Protein AF-A0A7Y2HCK0-F1 (afdb_monomer)

Radius of gyration: 13.79 Å; Cα contacts (8 Å, |Δi|>4): 75; chains: 1; bounding box: 29×31×46 Å

Foldseek 3Di:
DPDPPDQDDADPLLLLLLVLLLLCPLVPNNDVQLVVVSPVSDPPVSNVVSNVVVVVDDPVSSLVNNQVCCCVQPVDPVSVVVSVVSSVVSVVRVPDPVSSVVSCVSVVVSDPPD

Structure (mmCIF, N/CA/C/O backbone):
data_AF-A0A7Y2HCK0-F1
#
_entry.id   AF-A0A7Y2HCK0-F1
#
loop_
_atom_site.group_PDB
_atom_site.id
_atom_site.type_symbol
_atom_site.label_atom_id
_atom_site.label_alt_id
_atom_site.label_comp_id
_atom_site.label_asym_id
_atom_site.label_entity_id
_atom_site.label_seq_id
_atom_site.pdbx_PDB_ins_code
_atom_site.Cartn_x
_atom_site.Cartn_y
_atom_site.Cartn_z
_atom_site.occupancy
_atom_site.B_iso_or_equiv
_atom_site.auth_seq_id
_atom_site.auth_comp_id
_atom_site.auth_asym_id
_atom_site.auth_atom_id
_atom_site.pdbx_PDB_model_num
ATOM 1 N N . MET A 1 1 ? 7.978 2.551 31.157 1.00 37.94 1 MET A N 1
ATOM 2 C CA . MET A 1 1 ? 6.617 2.835 30.659 1.00 37.94 1 MET A CA 1
ATOM 3 C C . MET A 1 1 ? 6.685 2.813 29.145 1.00 37.94 1 MET A C 1
ATOM 5 O O . MET A 1 1 ? 7.221 3.748 28.570 1.00 37.94 1 MET A O 1
ATOM 9 N N . GLU A 1 2 ? 6.248 1.730 28.505 1.00 44.50 2 GLU A N 1
ATOM 10 C CA . GLU A 1 2 ? 6.108 1.713 27.047 1.00 44.50 2 GLU A CA 1
ATOM 11 C C . GLU A 1 2 ? 4.962 2.657 26.680 1.00 44.50 2 GLU A C 1
ATOM 13 O O . GLU A 1 2 ? 3.802 2.425 27.027 1.00 44.50 2 GLU A O 1
ATOM 18 N N . THR A 1 3 ? 5.279 3.772 26.031 1.00 47.56 3 THR A N 1
ATOM 19 C CA . THR A 1 3 ? 4.270 4.617 25.405 1.00 47.56 3 THR A CA 1
ATOM 20 C C . THR A 1 3 ? 3.569 3.770 24.346 1.00 47.56 3 THR A C 1
ATOM 22 O O . THR A 1 3 ? 4.176 3.375 23.354 1.00 47.56 3 THR A O 1
ATOM 25 N N . LYS A 1 4 ? 2.284 3.444 24.548 1.00 56.16 4 LYS A N 1
ATOM 26 C CA . LYS A 1 4 ? 1.456 2.841 23.493 1.00 56.16 4 LYS A CA 1
ATOM 27 C C . LYS A 1 4 ? 1.417 3.825 22.324 1.00 56.16 4 LYS A C 1
ATOM 29 O O . LYS A 1 4 ? 0.657 4.790 22.349 1.00 56.16 4 LYS A O 1
ATOM 34 N N . GLN A 1 5 ? 2.272 3.614 21.330 1.00 65.31 5 GLN A N 1
ATOM 35 C CA . GLN A 1 5 ? 2.344 4.454 20.144 1.00 65.31 5 GLN A CA 1
ATOM 36 C C . GLN A 1 5 ? 0.995 4.363 19.415 1.00 65.31 5 GLN A C 1
ATOM 38 O O . GLN A 1 5 ? 0.555 3.282 19.017 1.00 65.31 5 GLN A O 1
ATOM 43 N N . LYS A 1 6 ? 0.283 5.492 19.323 1.00 81.81 6 LYS A N 1
ATOM 44 C CA . LYS A 1 6 ? -1.052 5.556 18.718 1.00 81.81 6 LYS A CA 1
ATOM 45 C C . LYS A 1 6 ? -0.930 5.281 17.219 1.00 81.81 6 LYS A C 1
ATOM 47 O O . LYS A 1 6 ? -0.241 6.014 16.517 1.00 81.81 6 LYS A O 1
ATOM 52 N N . LEU A 1 7 ? -1.614 4.245 16.732 1.00 88.19 7 LEU A N 1
ATOM 53 C CA . LEU A 1 7 ? -1.648 3.938 15.301 1.00 88.19 7 LEU A CA 1
ATOM 54 C C . LEU A 1 7 ? -2.404 5.047 14.544 1.00 88.19 7 LEU A C 1
ATOM 56 O O . LEU A 1 7 ? -3.532 5.366 14.950 1.00 88.19 7 LEU A O 1
ATOM 60 N N . PRO A 1 8 ? -1.844 5.597 13.447 1.00 92.06 8 PRO A N 1
ATOM 61 C CA . PRO A 1 8 ? -2.528 6.587 12.614 1.00 92.06 8 PRO A CA 1
ATOM 62 C C . PRO A 1 8 ? -3.856 6.026 12.101 1.00 92.06 8 PRO A C 1
ATOM 64 O O . PRO A 1 8 ? -3.991 4.814 11.939 1.00 92.06 8 PRO A O 1
ATOM 67 N N . ASP A 1 9 ? -4.858 6.880 11.906 1.00 93.88 9 ASP A N 1
ATOM 68 C CA . ASP A 1 9 ? -6.092 6.517 11.201 1.00 93.88 9 ASP A CA 1
ATOM 69 C C . ASP A 1 9 ? -5.974 7.032 9.769 1.00 93.88 9 ASP A C 1
ATOM 71 O O . ASP A 1 9 ? -5.970 8.240 9.543 1.00 93.88 9 ASP A O 1
ATOM 75 N N . LEU A 1 10 ? -5.7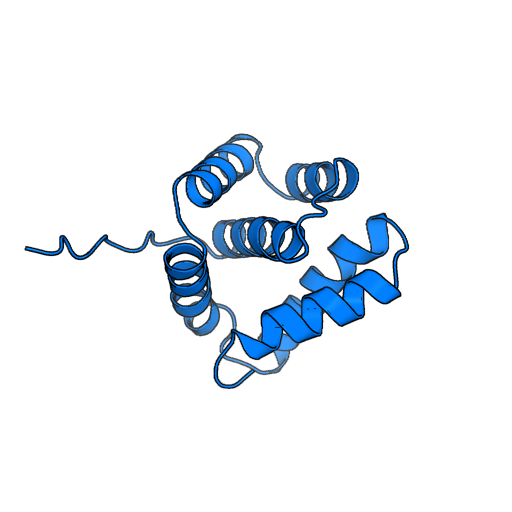63 6.106 8.841 1.00 95.50 10 LEU A N 1
ATOM 76 C CA . LEU A 1 10 ? -5.571 6.376 7.425 1.00 95.50 10 LEU A CA 1
ATOM 77 C C . LEU A 1 10 ? -6.918 6.290 6.715 1.00 95.50 10 LEU A C 1
ATOM 79 O O . LEU A 1 10 ? -7.719 5.392 7.006 1.00 95.50 10 LEU A O 1
ATOM 83 N N . THR A 1 11 ? -7.159 7.182 5.756 1.00 95.31 11 THR A N 1
ATOM 84 C CA . THR A 1 11 ? -8.244 6.986 4.782 1.00 95.31 11 THR A CA 1
ATOM 85 C C . THR A 1 11 ? -7.969 5.741 3.930 1.00 95.31 11 THR A C 1
ATOM 87 O O . THR A 1 11 ? -6.878 5.171 3.970 1.00 95.31 11 THR A O 1
ATOM 90 N N . ARG A 1 12 ? -8.954 5.290 3.147 1.00 92.19 12 ARG A N 1
ATOM 91 C CA . ARG A 1 12 ? -8.760 4.141 2.252 1.00 92.19 12 ARG A CA 1
ATOM 92 C C . ARG A 1 12 ? -7.631 4.377 1.239 1.00 92.19 12 ARG A C 1
ATOM 94 O O . ARG A 1 12 ? -6.777 3.512 1.084 1.00 92.19 12 ARG A O 1
ATOM 101 N N . GLU A 1 13 ? -7.607 5.547 0.602 1.00 93.12 13 GLU A N 1
ATOM 102 C CA . GLU A 1 13 ? -6.556 5.936 -0.350 1.00 93.12 13 GLU A CA 1
ATOM 103 C C . GLU A 1 13 ? -5.182 5.973 0.332 1.00 93.12 13 GLU A C 1
ATOM 105 O O . GLU A 1 13 ? -4.211 5.412 -0.170 1.00 93.12 13 GLU A O 1
ATOM 110 N N . GLU A 1 14 ? -5.106 6.565 1.528 1.00 96.06 14 GLU A N 1
ATOM 111 C CA . GLU A 1 14 ? -3.858 6.612 2.288 1.00 96.06 14 GLU A CA 1
ATOM 112 C C . GLU A 1 14 ? -3.373 5.219 2.699 1.00 96.06 14 GLU A C 1
ATOM 114 O O . GLU A 1 14 ? -2.176 4.939 2.680 1.00 96.06 14 GLU A O 1
ATOM 119 N N . PHE A 1 15 ? -4.292 4.326 3.060 1.00 95.50 15 PHE A N 1
ATOM 120 C CA . PHE A 1 15 ? -3.959 2.942 3.362 1.00 95.50 15 PHE A CA 1
ATOM 121 C C . PHE A 1 15 ? -3.397 2.212 2.136 1.00 95.50 15 PHE A C 1
ATOM 123 O O . PHE A 1 15 ? -2.371 1.548 2.257 1.00 95.50 15 PHE A O 1
ATOM 130 N N . GLU A 1 16 ? -4.028 2.347 0.969 1.00 94.31 16 GLU A N 1
ATOM 131 C CA . GLU A 1 16 ? -3.575 1.707 -0.273 1.00 94.31 16 GLU A CA 1
ATOM 132 C C . GLU A 1 16 ? -2.170 2.182 -0.666 1.00 94.31 16 GLU A C 1
ATOM 134 O O . GLU A 1 16 ? -1.298 1.364 -0.958 1.00 94.31 16 GLU A O 1
ATOM 139 N N . VAL A 1 17 ? -1.904 3.489 -0.578 1.00 95.88 17 VAL A N 1
ATOM 140 C CA . VAL A 1 17 ? -0.568 4.054 -0.824 1.00 95.88 17 VAL A CA 1
ATOM 141 C C . VAL A 1 17 ? 0.451 3.539 0.193 1.00 95.88 17 VAL A C 1
ATOM 143 O O . VAL A 1 17 ? 1.547 3.131 -0.190 1.00 95.88 17 VAL A O 1
ATOM 146 N N . PHE A 1 18 ? 0.107 3.527 1.485 1.00 96.12 18 PHE A N 1
ATOM 147 C CA . PHE A 1 18 ? 0.998 3.022 2.532 1.00 96.12 18 PHE A CA 1
ATOM 148 C C . PHE A 1 18 ? 1.325 1.538 2.336 1.00 96.12 18 PHE A C 1
ATOM 150 O O . PHE A 1 18 ? 2.472 1.124 2.501 1.00 96.12 18 PHE A O 1
ATOM 157 N N . LEU A 1 19 ? 0.331 0.743 1.939 1.00 94.06 19 LEU A N 1
ATOM 158 C CA . LEU A 1 19 ? 0.506 -0.669 1.647 1.00 94.06 19 LEU A CA 1
ATOM 159 C C . LEU A 1 19 ? 1.438 -0.890 0.449 1.00 94.06 19 LEU A C 1
ATOM 161 O O . LEU A 1 19 ? 2.330 -1.727 0.540 1.00 94.06 19 LEU A O 1
ATOM 165 N N . LEU A 1 20 ? 1.271 -0.136 -0.641 1.00 93.75 20 LEU A N 1
ATOM 166 C CA . LEU A 1 20 ? 2.157 -0.222 -1.807 1.00 93.75 20 LEU A CA 1
ATOM 167 C C . LEU A 1 20 ? 3.608 0.130 -1.453 1.00 93.75 20 LEU A C 1
ATOM 169 O O . LEU A 1 20 ? 4.525 -0.568 -1.879 1.00 93.75 20 LEU A O 1
ATOM 173 N N . ILE A 1 21 ? 3.817 1.164 -0.628 1.00 94.69 21 ILE A N 1
ATOM 174 C CA . ILE A 1 21 ? 5.149 1.531 -0.119 1.00 94.69 21 ILE A CA 1
ATOM 175 C C . ILE A 1 21 ? 5.750 0.379 0.690 1.00 94.69 21 ILE A C 1
ATOM 177 O O . ILE A 1 21 ? 6.904 0.017 0.465 1.00 94.69 21 ILE A O 1
ATOM 181 N N . TYR A 1 22 ? 4.975 -0.201 1.612 1.00 93.50 22 TYR A N 1
ATOM 182 C CA . TYR A 1 22 ? 5.426 -1.318 2.440 1.00 93.50 22 TYR A CA 1
ATOM 183 C C . TYR A 1 22 ? 5.810 -2.524 1.582 1.00 93.50 22 TYR A C 1
ATOM 185 O O . TYR A 1 22 ? 6.918 -3.040 1.698 1.00 93.50 22 TYR A O 1
ATOM 193 N N . VAL A 1 23 ? 4.910 -2.940 0.690 1.00 89.62 23 VAL A N 1
ATOM 194 C CA . VAL A 1 23 ? 5.063 -4.131 -0.148 1.00 89.62 23 VAL A CA 1
ATOM 195 C C . VAL A 1 23 ? 6.228 -3.986 -1.132 1.00 89.62 23 VAL A C 1
ATOM 197 O O . VAL A 1 23 ? 7.007 -4.926 -1.266 1.00 89.62 23 VAL A O 1
ATOM 200 N N . GLY A 1 24 ? 6.441 -2.801 -1.711 1.00 89.31 24 GLY A N 1
ATOM 201 C CA . GLY A 1 24 ? 7.623 -2.518 -2.536 1.00 89.31 24 GLY A CA 1
ATOM 202 C C . GLY A 1 24 ? 8.960 -2.627 -1.786 1.00 89.31 24 GLY A C 1
ATOM 203 O O . GLY A 1 24 ? 9.992 -2.850 -2.408 1.00 89.31 24 GLY A O 1
ATOM 204 N N . HIS A 1 25 ? 8.959 -2.520 -0.450 1.00 89.31 25 HIS A N 1
ATOM 205 C CA . HIS A 1 25 ? 10.157 -2.669 0.388 1.00 89.31 25 HIS A CA 1
ATOM 206 C C . HIS A 1 25 ? 10.323 -4.058 1.019 1.00 89.31 25 HIS A C 1
ATOM 208 O O . HIS A 1 25 ? 11.362 -4.307 1.631 1.00 89.31 25 HIS A O 1
ATOM 214 N N . VAL A 1 26 ? 9.347 -4.967 0.899 1.00 84.75 26 VAL A N 1
ATOM 215 C CA . VAL A 1 26 ? 9.385 -6.285 1.569 1.00 84.75 26 VAL A CA 1
ATOM 216 C C . VAL A 1 26 ? 10.608 -7.107 1.159 1.00 84.75 26 VAL A C 1
ATOM 218 O O . VAL A 1 26 ? 11.164 -7.831 1.986 1.00 84.75 26 VAL A O 1
ATOM 221 N N . ASP A 1 27 ? 11.043 -6.995 -0.094 1.00 79.75 27 ASP A N 1
ATOM 222 C CA . ASP A 1 27 ? 12.216 -7.691 -0.620 1.00 79.75 27 ASP A CA 1
ATOM 223 C C . ASP A 1 27 ? 13.467 -6.808 -0.744 1.00 79.75 27 ASP A C 1
ATOM 225 O O . ASP A 1 27 ? 14.464 -7.265 -1.302 1.00 79.75 27 ASP A O 1
ATOM 229 N N . TYR A 1 28 ? 13.426 -5.590 -0.192 1.00 78.12 28 TYR A N 1
ATOM 230 C CA . TYR A 1 28 ? 14.482 -4.572 -0.251 1.00 78.12 28 TYR A CA 1
ATOM 231 C C . TYR A 1 28 ? 14.801 -4.014 -1.653 1.00 78.12 28 TYR A C 1
ATOM 233 O O . TYR A 1 28 ? 15.826 -3.352 -1.806 1.00 78.12 28 TYR A O 1
ATOM 241 N N . ASN A 1 29 ? 13.933 -4.206 -2.655 1.00 79.06 29 ASN A N 1
ATOM 242 C CA . ASN A 1 29 ? 14.185 -3.787 -4.043 1.00 79.06 29 ASN A CA 1
ATOM 243 C C . ASN A 1 29 ? 13.229 -2.691 -4.557 1.00 79.06 29 ASN A C 1
ATOM 245 O O . ASN A 1 29 ? 12.839 -2.717 -5.718 1.00 79.06 29 ASN A O 1
ATOM 249 N N . PHE A 1 30 ? 12.844 -1.720 -3.725 1.00 87.31 30 PHE A N 1
ATOM 250 C CA . PHE A 1 30 ? 11.896 -0.678 -4.139 1.00 87.31 30 PHE A CA 1
ATOM 251 C C . PHE A 1 30 ? 12.463 0.224 -5.251 1.00 87.31 30 PHE A C 1
ATOM 253 O O . PHE A 1 30 ? 13.355 1.041 -5.002 1.00 87.31 30 PHE A O 1
ATOM 260 N N . SER A 1 31 ? 11.950 0.080 -6.474 1.00 89.38 31 SER A N 1
ATOM 261 C CA . SER A 1 31 ? 12.487 0.752 -7.662 1.00 89.38 31 SER A CA 1
ATOM 262 C C . SER A 1 31 ? 11.915 2.164 -7.852 1.00 89.38 31 SER A C 1
ATOM 264 O O . SER A 1 31 ? 10.839 2.511 -7.354 1.00 89.38 31 SER A O 1
ATOM 266 N N . GLU A 1 32 ? 12.606 3.014 -8.624 1.00 90.94 32 GLU A N 1
ATOM 267 C CA . GLU A 1 32 ? 12.054 4.332 -8.967 1.00 90.94 32 GLU A CA 1
ATOM 268 C C . GLU A 1 32 ? 10.804 4.217 -9.862 1.00 90.94 32 GLU A C 1
ATOM 270 O O . GLU A 1 32 ? 9.918 5.062 -9.757 1.00 90.94 32 GLU A O 1
ATOM 275 N N . ASN A 1 33 ? 10.656 3.162 -10.672 1.00 90.94 33 ASN A N 1
ATOM 276 C CA . ASN A 1 33 ? 9.446 2.956 -11.475 1.00 90.94 33 ASN A CA 1
ATOM 277 C C . ASN A 1 33 ? 8.230 2.624 -10.596 1.00 90.94 33 ASN A C 1
ATOM 279 O O . ASN A 1 33 ? 7.150 3.185 -10.797 1.00 90.94 33 ASN A O 1
ATOM 283 N N . GLU A 1 34 ? 8.409 1.762 -9.592 1.00 90.12 34 GLU A N 1
ATOM 284 C CA . GLU A 1 34 ? 7.387 1.441 -8.586 1.00 90.12 34 GLU A CA 1
ATOM 285 C C . GLU A 1 34 ? 6.972 2.694 -7.810 1.00 90.12 34 GLU A C 1
ATOM 287 O O . GLU A 1 34 ? 5.788 2.975 -7.604 1.00 90.12 34 GLU A O 1
ATOM 292 N N . LYS A 1 35 ? 7.953 3.516 -7.442 1.00 92.88 35 LYS A N 1
ATOM 293 C CA . LYS A 1 35 ? 7.733 4.794 -6.768 1.00 92.88 35 LYS A CA 1
ATOM 294 C C . LYS A 1 35 ? 6.971 5.795 -7.636 1.00 92.88 35 LYS A C 1
ATOM 296 O O . LYS A 1 35 ? 6.035 6.431 -7.149 1.00 92.88 35 LYS A O 1
ATOM 301 N N . GLU A 1 36 ? 7.330 5.934 -8.910 1.00 93.25 36 GLU A N 1
ATOM 302 C CA . GLU A 1 36 ? 6.616 6.795 -9.859 1.00 93.25 36 GLU A CA 1
ATOM 303 C C . GLU A 1 36 ? 5.189 6.303 -10.120 1.00 93.25 36 GLU A C 1
ATOM 305 O O . GLU A 1 36 ? 4.265 7.111 -10.232 1.00 93.25 36 GLU A O 1
ATOM 310 N N . PHE A 1 37 ? 4.964 4.989 -10.150 1.00 91.56 37 PHE A N 1
ATOM 311 C CA . PHE A 1 37 ? 3.619 4.428 -10.240 1.00 91.56 37 PHE A CA 1
ATOM 312 C C . PHE A 1 37 ? 2.744 4.809 -9.054 1.00 91.56 37 PHE A C 1
ATOM 314 O O . PHE A 1 37 ? 1.592 5.198 -9.256 1.00 91.56 37 PHE A O 1
ATOM 321 N N . ILE A 1 38 ? 3.285 4.755 -7.834 1.00 93.50 38 ILE A N 1
ATOM 322 C CA . ILE A 1 38 ? 2.549 5.197 -6.649 1.00 93.50 38 ILE A CA 1
ATOM 323 C C . ILE A 1 38 ? 2.258 6.696 -6.769 1.00 93.50 38 ILE A C 1
ATOM 325 O O . ILE A 1 38 ? 1.099 7.094 -6.682 1.00 93.50 38 ILE A O 1
ATOM 329 N N . LYS A 1 39 ? 3.268 7.532 -7.050 1.00 93.75 39 LYS A N 1
ATOM 330 C CA . LYS A 1 39 ? 3.107 8.996 -7.158 1.00 93.75 39 LYS A CA 1
ATOM 331 C C . LYS A 1 39 ? 2.075 9.431 -8.201 1.00 93.75 39 LYS A C 1
ATOM 333 O O . LYS A 1 39 ? 1.405 10.433 -7.990 1.00 93.75 39 LYS A O 1
ATOM 338 N N . LYS A 1 40 ? 1.914 8.698 -9.307 1.00 92.81 40 LYS A N 1
ATOM 339 C CA . LYS A 1 40 ? 0.896 8.997 -10.334 1.00 92.81 40 LYS A CA 1
ATOM 340 C C . LYS A 1 40 ? -0.542 8.744 -9.870 1.00 92.81 40 LYS A C 1
ATOM 342 O O . LYS A 1 40 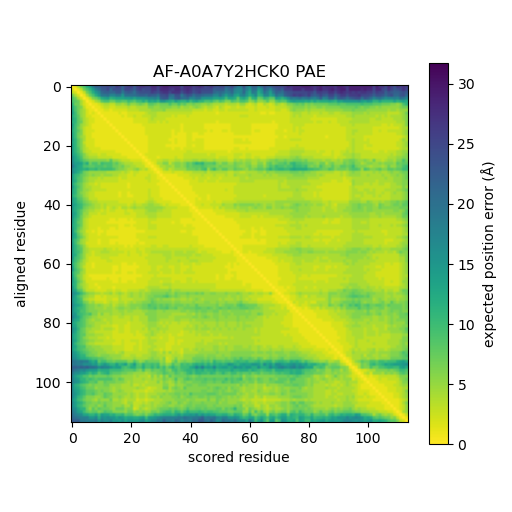? -1.471 9.236 -10.503 1.00 92.81 40 LYS A O 1
ATOM 347 N N . ARG A 1 41 ? -0.734 7.970 -8.798 1.00 88.31 41 ARG A N 1
ATOM 348 C CA . ARG A 1 41 ? -2.046 7.534 -8.287 1.00 88.31 41 ARG A CA 1
ATOM 349 C C . ARG A 1 41 ? -2.488 8.261 -7.021 1.00 88.31 41 ARG A C 1
ATOM 351 O O . ARG A 1 41 ? -3.589 8.014 -6.550 1.00 88.31 41 ARG A O 1
ATOM 358 N N . THR A 1 42 ? -1.648 9.131 -6.471 1.00 93.44 42 THR A N 1
ATOM 359 C CA . THR A 1 42 ? -1.931 9.852 -5.229 1.00 93.44 42 THR A CA 1
ATOM 360 C C . THR A 1 42 ? -1.453 11.293 -5.321 1.00 93.44 42 THR A C 1
ATOM 362 O O . THR A 1 42 ? -0.531 11.618 -6.067 1.00 93.44 42 THR A O 1
ATOM 365 N N . ALA A 1 43 ? -2.017 12.175 -4.498 1.00 94.88 43 ALA A N 1
ATOM 366 C CA . ALA A 1 43 ? -1.471 13.517 -4.343 1.00 94.88 43 ALA A CA 1
ATOM 367 C C . ALA A 1 43 ? -0.006 13.472 -3.833 1.00 94.88 43 ALA A C 1
ATOM 369 O O . ALA A 1 43 ? 0.304 12.667 -2.943 1.00 94.88 43 ALA A O 1
ATOM 370 N N . PRO A 1 44 ? 0.892 14.367 -4.302 1.00 93.75 44 PRO A N 1
ATOM 371 C CA . PRO A 1 44 ? 2.293 14.4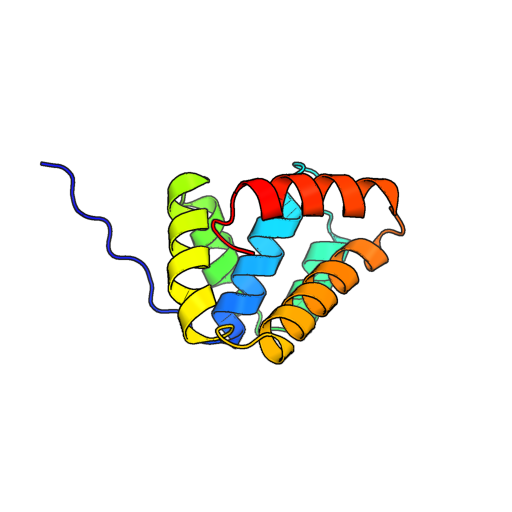07 -3.861 1.00 93.75 44 PRO A CA 1
ATOM 372 C C . PRO A 1 44 ? 2.467 14.563 -2.342 1.00 93.75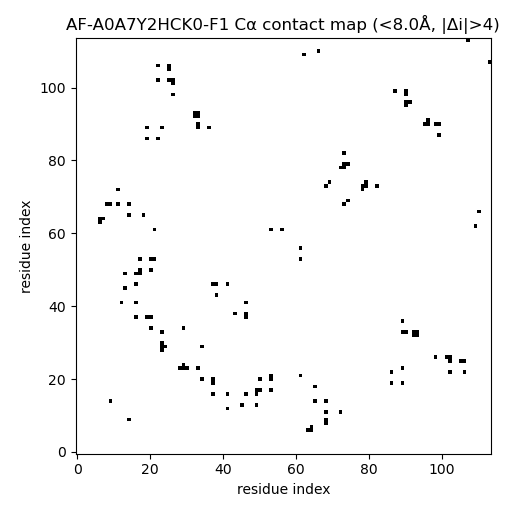 44 PRO A C 1
ATOM 374 O O . PRO A 1 44 ? 3.370 13.970 -1.745 1.00 93.75 44 PRO A O 1
ATOM 377 N N . ALA A 1 45 ? 1.575 15.329 -1.704 1.00 95.19 45 ALA A N 1
ATOM 378 C CA . ALA A 1 45 ? 1.563 15.516 -0.255 1.00 95.19 45 ALA A CA 1
ATOM 379 C C . ALA A 1 45 ? 1.248 14.205 0.486 1.00 95.19 45 ALA A C 1
ATOM 381 O O . ALA A 1 45 ? 1.909 13.883 1.473 1.00 95.19 45 ALA A O 1
ATOM 382 N N . THR A 1 46 ? 0.294 13.420 -0.023 1.00 96.00 46 THR A N 1
ATOM 383 C CA . THR A 1 46 ? -0.081 12.113 0.529 1.00 96.00 46 THR A CA 1
ATOM 384 C C . THR A 1 46 ? 1.062 11.112 0.399 1.00 96.00 46 THR A C 1
ATOM 386 O O . THR A 1 46 ? 1.421 10.476 1.389 1.00 96.00 46 THR A O 1
ATOM 389 N N . PHE A 1 47 ? 1.703 11.030 -0.775 1.00 96.38 47 PHE A N 1
ATOM 390 C CA . PHE A 1 47 ? 2.880 10.175 -0.953 1.00 96.38 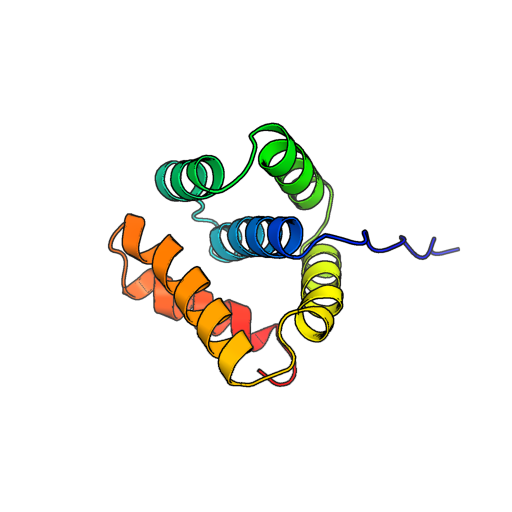47 PHE A CA 1
ATOM 391 C C . PHE A 1 47 ? 3.981 10.538 0.047 1.00 96.38 47 PHE A C 1
ATOM 393 O O . PHE A 1 47 ? 4.456 9.679 0.783 1.00 96.38 47 PHE A O 1
ATOM 400 N N . THR A 1 48 ? 4.339 11.823 0.127 1.00 96.50 48 THR A N 1
ATOM 401 C CA . THR A 1 48 ? 5.389 12.310 1.034 1.00 96.50 48 THR A CA 1
ATOM 402 C C . THR A 1 48 ? 5.074 11.970 2.488 1.00 96.50 48 THR A C 1
ATOM 404 O O . THR A 1 48 ? 5.908 11.389 3.178 1.00 96.50 48 THR A O 1
ATOM 407 N N . LYS A 1 49 ? 3.846 12.261 2.940 1.00 96.69 49 LYS A N 1
ATOM 408 C CA . LYS A 1 49 ? 3.372 11.956 4.297 1.00 96.69 49 LYS A CA 1
ATOM 409 C C . LYS A 1 49 ? 3.537 10.474 4.631 1.00 96.69 49 LYS A C 1
ATOM 411 O O . LYS A 1 49 ? 4.059 10.136 5.692 1.00 96.69 49 LYS A O 1
ATOM 416 N N . LEU A 1 50 ? 3.077 9.591 3.749 1.00 97.75 50 LEU A N 1
ATOM 417 C CA . LEU A 1 50 ? 3.042 8.152 4.010 1.00 97.75 50 LEU A CA 1
ATOM 418 C C . LEU A 1 50 ? 4.409 7.497 3.858 1.00 97.75 50 LEU A C 1
ATOM 420 O O . LEU A 1 50 ? 4.733 6.584 4.613 1.00 97.75 50 LEU A O 1
ATOM 424 N N . PHE A 1 51 ? 5.238 8.004 2.951 1.00 95.94 51 PHE A N 1
ATOM 425 C CA . PHE A 1 51 ? 6.620 7.567 2.820 1.00 95.94 51 PHE A CA 1
ATOM 426 C C . PHE A 1 51 ? 7.435 7.943 4.060 1.00 95.94 51 PHE A C 1
ATOM 428 O O . PHE A 1 51 ? 8.132 7.102 4.620 1.00 95.94 51 PHE A O 1
ATOM 4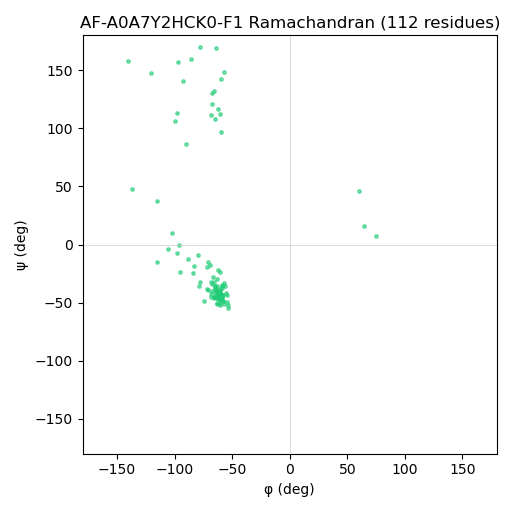35 N N . SER A 1 52 ? 7.285 9.175 4.562 1.00 95.75 52 SER A N 1
ATOM 436 C CA . SER A 1 52 ? 7.887 9.577 5.838 1.00 95.75 52 SER A CA 1
ATOM 437 C C . SER A 1 52 ? 7.367 8.739 7.006 1.00 95.75 52 SER A C 1
ATOM 439 O O . SER A 1 52 ? 8.161 8.325 7.846 1.00 95.75 52 SER A O 1
ATOM 441 N N . LEU A 1 53 ? 6.062 8.444 7.044 1.00 95.62 53 LEU A N 1
ATOM 442 C CA . LEU A 1 53 ? 5.482 7.555 8.050 1.00 95.62 53 LEU A CA 1
ATOM 443 C C . LEU A 1 53 ? 6.119 6.160 7.999 1.00 95.62 53 LEU A C 1
ATOM 445 O O . LEU A 1 53 ? 6.433 5.614 9.049 1.00 95.62 53 LEU A O 1
ATOM 449 N N . PHE A 1 54 ? 6.330 5.586 6.815 1.00 95.31 54 PHE A N 1
ATOM 450 C CA . PHE A 1 54 ? 6.999 4.293 6.671 1.00 95.31 54 PHE A CA 1
ATOM 451 C C . PHE A 1 54 ? 8.452 4.348 7.171 1.00 95.31 54 PHE A C 1
ATOM 453 O O . PHE A 1 54 ? 8.824 3.558 8.030 1.00 95.31 54 PHE A O 1
ATOM 460 N N . LEU A 1 55 ? 9.245 5.330 6.724 1.00 94.12 55 LEU A N 1
ATOM 461 C CA . LEU A 1 55 ? 10.662 5.458 7.101 1.00 94.12 55 LEU A CA 1
ATOM 462 C C . LEU A 1 55 ? 10.894 5.701 8.600 1.00 94.12 55 LEU A C 1
ATOM 464 O O . LEU A 1 55 ? 11.937 5.334 9.134 1.00 94.12 55 LEU A O 1
ATOM 468 N N . GLN A 1 56 ? 9.946 6.344 9.282 1.00 94.50 56 GLN A N 1
ATOM 469 C CA . GLN A 1 56 ? 10.031 6.619 10.719 1.00 94.50 56 GLN A CA 1
ATOM 470 C C . GLN A 1 56 ? 9.660 5.413 11.591 1.00 94.50 56 GLN A C 1
ATOM 472 O O . GLN A 1 56 ? 9.822 5.473 12.810 1.00 94.50 56 GLN A O 1
ATOM 477 N N . ASN A 1 57 ? 9.141 4.337 10.998 1.00 92.75 57 ASN A N 1
ATOM 478 C CA . ASN A 1 57 ? 8.627 3.186 11.722 1.00 92.75 57 ASN A CA 1
ATOM 479 C C . ASN A 1 57 ? 9.364 1.903 11.337 1.00 92.75 57 ASN A C 1
ATOM 481 O O . ASN A 1 57 ? 9.795 1.708 10.207 1.00 92.75 57 ASN A O 1
ATOM 485 N N . ASN A 1 58 ? 9.487 0.991 12.299 1.00 91.81 58 ASN A N 1
ATOM 486 C CA . ASN A 1 58 ? 10.015 -0.342 12.026 1.00 91.81 58 ASN A CA 1
ATOM 487 C C . ASN A 1 58 ? 8.956 -1.241 11.360 1.00 91.81 58 ASN A C 1
ATOM 489 O O . ASN A 1 58 ? 7.769 -0.903 11.294 1.00 91.81 58 ASN A O 1
ATOM 493 N N . ASP A 1 59 ? 9.395 -2.408 10.886 1.00 90.06 59 ASP A N 1
ATOM 494 C CA . ASP A 1 59 ? 8.536 -3.390 10.213 1.00 90.06 59 ASP A CA 1
ATOM 495 C C . ASP A 1 59 ? 7.317 -3.781 11.064 1.00 90.06 59 ASP A C 1
ATOM 497 O O . ASP A 1 59 ? 6.187 -3.772 10.581 1.00 90.06 59 ASP A O 1
ATOM 501 N N . PHE A 1 60 ? 7.520 -4.013 12.364 1.00 91.06 60 PHE A N 1
ATOM 502 C CA . PHE A 1 60 ? 6.451 -4.387 13.291 1.00 91.06 60 PHE A CA 1
ATOM 503 C C . PHE A 1 60 ? 5.349 -3.324 13.396 1.00 91.06 60 PHE A C 1
ATOM 505 O O . PHE A 1 60 ? 4.160 -3.649 13.365 1.00 91.06 60 PHE A O 1
ATOM 512 N N . PHE A 1 61 ? 5.716 -2.047 13.521 1.00 93.06 61 PHE A N 1
ATOM 513 C CA . PHE A 1 61 ? 4.732 -0.969 13.596 1.00 93.06 61 PHE A CA 1
ATOM 514 C C . PHE A 1 61 ? 4.038 -0.743 12.248 1.00 93.06 61 PHE A C 1
ATOM 516 O O . PHE A 1 61 ? 2.820 -0.564 12.213 1.00 93.06 61 PHE A O 1
ATOM 523 N N . SER A 1 62 ? 4.778 -0.832 11.141 1.00 94.31 62 SER A N 1
ATOM 524 C CA . SER A 1 62 ? 4.213 -0.749 9.789 1.00 94.31 62 SER A CA 1
ATOM 525 C C . SER A 1 62 ? 3.195 -1.863 9.528 1.00 94.31 62 SER A C 1
ATOM 527 O O . SER A 1 62 ? 2.088 -1.593 9.060 1.00 94.31 62 SER A O 1
ATOM 529 N N . LEU A 1 63 ? 3.497 -3.095 9.942 1.00 92.25 63 LEU A N 1
ATOM 530 C CA . LEU A 1 63 ? 2.566 -4.217 9.854 1.00 92.25 63 LEU A CA 1
ATOM 531 C C . LEU A 1 63 ? 1.318 -3.993 10.721 1.00 92.25 63 LEU A C 1
ATOM 533 O O . LEU A 1 63 ? 0.202 -4.248 10.273 1.00 92.25 63 LEU A O 1
ATOM 537 N N . LYS A 1 64 ? 1.462 -3.442 11.934 1.00 92.44 64 LYS A N 1
ATOM 538 C CA . LYS A 1 64 ? 0.307 -3.072 12.773 1.00 92.44 64 LYS A CA 1
ATOM 539 C C . LYS A 1 64 ? -0.596 -2.029 12.116 1.00 92.44 64 LYS A C 1
ATOM 541 O O . LYS A 1 64 ? -1.817 -2.128 12.248 1.00 92.44 64 LYS A O 1
ATOM 546 N N . ILE A 1 65 ? -0.025 -1.043 11.417 1.00 94.19 65 ILE A N 1
ATOM 547 C CA . ILE A 1 65 ? -0.806 -0.088 10.617 1.00 94.19 65 ILE A CA 1
ATOM 548 C C . ILE A 1 65 ? -1.586 -0.845 9.542 1.00 94.19 65 ILE A C 1
ATOM 550 O O . ILE A 1 65 ? -2.786 -0.609 9.402 1.00 94.19 65 ILE A O 1
ATOM 554 N N . ILE A 1 66 ? -0.942 -1.767 8.823 1.00 93.00 66 ILE A N 1
ATOM 555 C CA . ILE A 1 66 ? -1.592 -2.534 7.755 1.00 93.00 66 ILE A CA 1
ATOM 556 C C . ILE A 1 66 ? -2.761 -3.353 8.301 1.00 93.00 66 ILE A C 1
ATOM 558 O O . ILE A 1 66 ? -3.872 -3.235 7.792 1.00 93.00 66 ILE A O 1
ATOM 562 N N . LEU A 1 67 ? -2.548 -4.117 9.375 1.00 90.56 67 LEU A N 1
ATOM 563 C CA . LEU A 1 67 ? -3.580 -4.973 9.966 1.00 90.56 67 LEU A CA 1
ATOM 564 C C . LEU A 1 67 ? -4.791 -4.169 10.453 1.00 90.56 67 LEU A C 1
ATOM 566 O O . LEU A 1 67 ? -5.924 -4.532 10.150 1.00 90.56 67 LEU A O 1
ATOM 570 N N . LYS A 1 68 ? -4.560 -3.029 11.119 1.00 91.69 68 LYS A N 1
ATOM 571 C CA . LYS A 1 68 ? -5.634 -2.142 11.596 1.00 91.69 68 LYS A CA 1
ATOM 572 C C . LYS A 1 68 ? -6.578 -1.701 10.471 1.00 91.69 68 LYS A C 1
ATOM 574 O O . LYS A 1 68 ? -7.781 -1.599 10.690 1.00 91.69 68 LYS A O 1
ATOM 579 N N . HIS A 1 69 ? -6.037 -1.367 9.301 1.00 93.12 69 HIS A N 1
ATOM 580 C CA . HIS A 1 69 ? -6.822 -0.795 8.202 1.00 93.12 69 HIS A CA 1
ATOM 581 C C . HIS A 1 69 ? -7.295 -1.849 7.199 1.00 93.12 69 HIS A C 1
ATOM 583 O O . HIS A 1 69 ? -8.323 -1.631 6.559 1.00 93.12 69 HIS A O 1
ATOM 589 N N . LYS A 1 70 ? -6.613 -3.003 7.106 1.00 88.00 70 LYS A N 1
ATOM 590 C CA . LYS A 1 70 ? -7.065 -4.148 6.306 1.00 88.00 70 LYS A CA 1
ATOM 591 C C . LYS A 1 70 ? -8.482 -4.532 6.704 1.00 88.00 70 LYS A C 1
ATOM 593 O O . LYS A 1 70 ? -9.355 -4.566 5.854 1.00 88.00 70 LYS A O 1
ATOM 598 N N . ASP A 1 71 ? -8.739 -4.737 7.989 1.00 82.44 71 ASP A N 1
ATOM 599 C CA . ASP A 1 71 ? -10.066 -5.179 8.436 1.00 82.44 71 ASP A CA 1
ATOM 600 C C . ASP A 1 71 ? -11.129 -4.074 8.325 1.00 82.44 71 ASP A C 1
ATOM 602 O O . ASP A 1 71 ? -12.317 -4.363 8.270 1.00 82.44 71 ASP A O 1
ATOM 606 N N . LYS A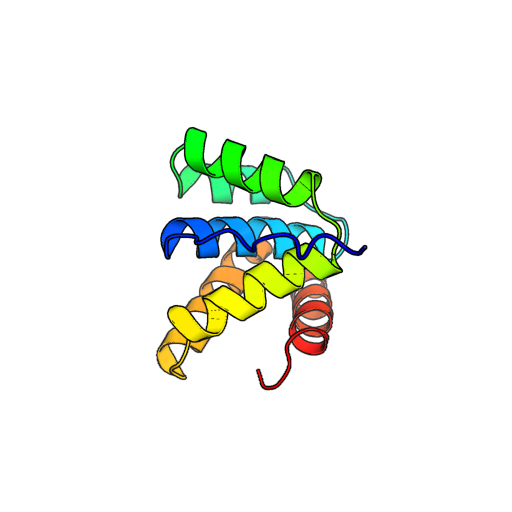 1 72 ? -10.713 -2.803 8.244 1.00 88.06 72 LYS A N 1
ATOM 607 C CA . LYS A 1 72 ? -11.611 -1.653 8.059 1.00 88.06 72 LYS A CA 1
ATOM 608 C C . LYS A 1 72 ? -12.066 -1.478 6.606 1.00 88.06 72 LYS A C 1
ATOM 610 O O . LYS A 1 72 ? -13.181 -1.022 6.379 1.00 88.06 72 LYS A O 1
ATOM 615 N N . TYR A 1 73 ? -11.197 -1.763 5.635 1.00 87.56 73 TYR A N 1
ATOM 616 C CA . TYR A 1 73 ? -11.449 -1.473 4.214 1.00 87.56 73 TYR A CA 1
ATOM 617 C C . TYR A 1 73 ? -11.543 -2.721 3.325 1.00 87.56 73 TYR A C 1
ATOM 619 O O . TYR A 1 73 ? -12.005 -2.619 2.189 1.00 87.56 73 TYR A O 1
ATOM 627 N N . TYR A 1 74 ? -11.088 -3.869 3.828 1.00 84.44 74 TYR A N 1
ATOM 628 C CA . TYR A 1 74 ? -10.855 -5.101 3.077 1.00 84.44 74 TYR A CA 1
ATOM 629 C C . TYR A 1 74 ? -11.349 -6.354 3.833 1.00 84.44 74 TYR A C 1
ATOM 631 O O . TYR A 1 74 ? -10.636 -7.352 3.979 1.00 84.44 74 TYR A O 1
ATOM 639 N N . ASP A 1 75 ? -12.577 -6.290 4.350 1.00 84.00 75 ASP A N 1
ATOM 640 C CA . ASP A 1 75 ? -13.223 -7.323 5.175 1.00 84.00 75 ASP A CA 1
ATOM 641 C C . ASP A 1 75 ? -13.890 -8.454 4.364 1.00 84.00 75 ASP A C 1
ATOM 643 O O . ASP A 1 75 ? -13.996 -9.591 4.832 1.00 84.00 75 ASP A O 1
ATOM 647 N N . SER A 1 76 ? -14.276 -8.183 3.117 1.00 84.88 76 SER A N 1
ATOM 648 C CA . SER A 1 76 ? -14.910 -9.140 2.203 1.00 84.88 76 SER A CA 1
ATOM 649 C C . SER A 1 76 ? -13.917 -9.795 1.241 1.00 84.88 76 SER A C 1
ATOM 651 O O . SER A 1 76 ? -12.871 -9.231 0.918 1.00 84.88 76 SER A O 1
ATOM 653 N N . GLU A 1 77 ? -14.260 -10.974 0.723 1.00 83.19 77 GLU A N 1
ATOM 654 C CA . GLU A 1 77 ? -13.445 -11.678 -0.278 1.00 83.19 77 GLU A CA 1
ATOM 655 C C . GLU A 1 77 ? -13.225 -10.837 -1.545 1.00 83.19 77 GLU A C 1
ATOM 657 O O . GLU A 1 77 ? -12.095 -10.703 -2.013 1.00 83.19 77 GLU A O 1
ATOM 662 N N . GLU A 1 78 ? -14.277 -10.180 -2.043 1.00 85.62 78 GLU A N 1
ATOM 663 C CA . GLU A 1 78 ? -14.195 -9.310 -3.221 1.00 85.62 78 GLU A CA 1
ATOM 664 C C . GLU A 1 78 ? -13.217 -8.148 -2.998 1.00 85.62 78 GLU A C 1
ATOM 666 O O . GLU A 1 78 ? -12.388 -7.835 -3.855 1.00 85.62 78 GLU A O 1
ATOM 671 N N . SER A 1 79 ? -13.280 -7.507 -1.828 1.00 83.31 79 SER A N 1
ATOM 672 C CA . SER A 1 79 ? -12.354 -6.427 -1.500 1.00 83.31 79 SER A CA 1
ATOM 673 C C . SER A 1 79 ? -10.914 -6.944 -1.406 1.00 83.31 79 SER A C 1
ATOM 675 O O . SER A 1 79 ? -10.020 -6.342 -2.004 1.00 83.31 79 SER A O 1
ATOM 677 N N . ARG A 1 80 ? -10.669 -8.085 -0.745 1.00 83.25 80 ARG A N 1
ATOM 678 C CA . ARG A 1 80 ? -9.333 -8.706 -0.678 1.00 83.25 80 ARG A CA 1
ATOM 679 C C . ARG A 1 80 ? -8.787 -9.040 -2.064 1.00 83.25 80 ARG A C 1
ATOM 681 O O . ARG A 1 80 ? -7.602 -8.827 -2.310 1.00 83.25 80 ARG A O 1
ATOM 688 N N . HIS A 1 81 ? -9.641 -9.475 -2.989 1.00 84.50 81 HIS A N 1
ATOM 689 C CA . HIS A 1 81 ? -9.245 -9.692 -4.378 1.00 84.50 81 HIS A CA 1
ATOM 690 C C . HIS A 1 81 ? -8.801 -8.390 -5.066 1.00 84.50 81 HIS A C 1
ATOM 692 O O . HIS A 1 81 ? -7.772 -8.372 -5.738 1.00 84.50 81 HIS A O 1
ATOM 698 N N . LYS A 1 82 ? -9.503 -7.270 -4.844 1.00 85.81 82 LYS A N 1
ATOM 699 C CA . LYS A 1 82 ? -9.075 -5.950 -5.355 1.00 85.81 82 LYS A CA 1
ATOM 700 C C . LYS A 1 82 ? -7.713 -5.536 -4.796 1.00 85.81 82 LYS A C 1
ATOM 702 O O . LYS A 1 82 ? -6.885 -5.022 -5.543 1.00 85.81 82 LYS A O 1
ATOM 707 N N . LEU A 1 83 ? -7.462 -5.805 -3.513 1.00 83.94 83 LEU A N 1
ATOM 708 C CA . LEU A 1 83 ? -6.159 -5.561 -2.894 1.00 83.94 83 LEU A CA 1
ATOM 709 C C . LEU A 1 83 ? -5.063 -6.410 -3.543 1.00 83.94 83 LEU A C 1
ATOM 711 O O . LEU A 1 83 ? -3.997 -5.899 -3.866 1.00 83.94 83 LEU A O 1
ATOM 715 N N . PHE A 1 84 ? -5.340 -7.693 -3.778 1.00 84.44 84 PHE A N 1
ATOM 716 C CA . PHE A 1 84 ? -4.418 -8.596 -4.461 1.00 84.44 84 PHE A CA 1
ATOM 717 C C . PHE A 1 84 ? -4.057 -8.097 -5.866 1.00 84.44 84 PHE A C 1
ATOM 719 O O . PHE A 1 84 ? -2.879 -8.070 -6.218 1.00 84.44 84 PHE A O 1
ATOM 726 N N . LEU A 1 85 ? -5.044 -7.654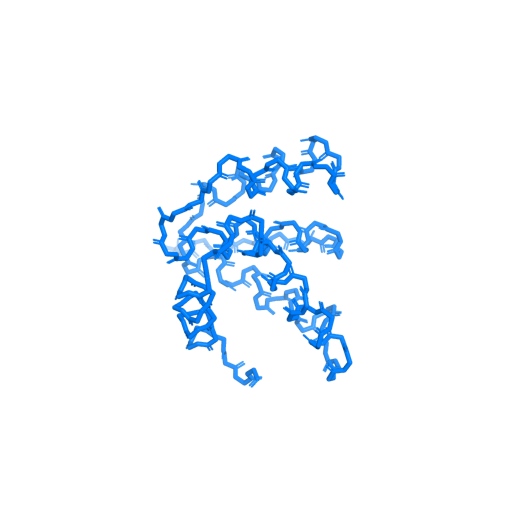 -6.650 1.00 87.88 85 LEU A N 1
ATOM 727 C CA . LEU A 1 85 ? -4.801 -7.082 -7.978 1.00 87.88 85 LEU A CA 1
ATOM 728 C C . LEU A 1 85 ? -3.951 -5.808 -7.902 1.00 87.88 85 LEU A C 1
ATOM 730 O O . LEU A 1 85 ? -2.995 -5.673 -8.658 1.00 87.88 85 LEU A O 1
ATOM 734 N N . LEU A 1 86 ? -4.227 -4.926 -6.937 1.00 87.31 86 LEU A N 1
ATOM 735 C CA . LEU A 1 86 ? -3.430 -3.718 -6.715 1.00 87.31 86 LEU A CA 1
ATOM 736 C C . LEU A 1 86 ? -1.959 -4.042 -6.400 1.00 87.31 86 LEU A C 1
ATOM 738 O O . LEU A 1 86 ? -1.053 -3.403 -6.934 1.00 87.31 86 LEU A O 1
ATOM 742 N N . LEU A 1 87 ? -1.716 -5.049 -5.555 1.00 85.75 87 LEU A N 1
ATOM 743 C CA . LEU A 1 87 ? -0.364 -5.522 -5.245 1.00 85.75 87 LEU A CA 1
ATOM 744 C C . LEU A 1 87 ? 0.303 -6.192 -6.449 1.00 85.75 87 LEU A C 1
ATOM 746 O O . LEU A 1 87 ? 1.508 -6.081 -6.627 1.00 85.75 87 LEU A O 1
ATOM 750 N N . LYS A 1 88 ? -0.461 -6.879 -7.298 1.00 85.31 88 LYS A N 1
ATOM 751 C CA . LYS A 1 88 ? 0.073 -7.492 -8.516 1.00 85.31 88 LYS A CA 1
ATOM 752 C C . LYS A 1 88 ? 0.530 -6.431 -9.524 1.00 85.31 88 LYS A C 1
ATOM 754 O O . LYS A 1 88 ? 1.587 -6.604 -10.135 1.00 85.31 88 LYS A O 1
ATOM 759 N N . ASP A 1 89 ? -0.229 -5.346 -9.666 1.00 87.38 89 ASP A N 1
ATOM 760 C CA . ASP A 1 89 ? 0.043 -4.278 -10.631 1.00 87.38 89 ASP A CA 1
ATOM 761 C C . ASP A 1 89 ? 1.393 -3.593 -10.392 1.00 87.38 89 ASP A C 1
ATOM 763 O O . ASP A 1 89 ? 2.109 -3.335 -11.358 1.00 87.38 89 ASP A O 1
ATOM 767 N N . ILE A 1 90 ? 1.767 -3.325 -9.132 1.00 85.38 90 ILE A N 1
ATOM 768 C CA . ILE A 1 90 ? 3.035 -2.637 -8.828 1.00 85.38 90 ILE A CA 1
ATOM 769 C C . ILE A 1 90 ? 4.254 -3.456 -9.271 1.00 85.38 90 ILE A C 1
ATOM 771 O O . ILE A 1 90 ? 5.207 -2.906 -9.805 1.00 85.38 90 ILE A O 1
ATOM 775 N N . PHE A 1 91 ? 4.202 -4.780 -9.171 1.00 80.12 91 PHE A N 1
ATOM 776 C CA . PHE A 1 91 ? 5.326 -5.623 -9.577 1.00 80.12 91 PHE A CA 1
ATOM 777 C C . PHE A 1 91 ? 5.372 -5.934 -11.073 1.00 80.12 91 PHE A C 1
ATOM 779 O O . PHE A 1 91 ? 6.414 -6.324 -11.596 1.00 80.12 91 PHE A O 1
ATOM 786 N N . HIS A 1 92 ? 4.255 -5.768 -11.787 1.00 81.56 92 HIS A N 1
ATOM 787 C CA . HIS A 1 92 ? 4.244 -5.913 -13.246 1.00 81.56 92 HIS A CA 1
ATOM 788 C C . HIS A 1 92 ? 4.974 -4.763 -13.948 1.00 81.56 92 HIS A C 1
ATOM 790 O O . HIS A 1 92 ? 5.308 -4.898 -15.122 1.00 81.56 92 HIS A O 1
ATOM 796 N N . ILE A 1 93 ? 5.249 -3.662 -13.243 1.00 82.88 93 ILE A N 1
ATOM 797 C CA . ILE A 1 93 ? 5.947 -2.493 -13.788 1.00 82.88 93 ILE A CA 1
ATOM 798 C C . ILE A 1 93 ? 7.354 -2.859 -14.258 1.00 82.88 93 ILE A C 1
ATOM 800 O O . ILE A 1 93 ? 7.743 -2.480 -15.359 1.00 82.88 93 ILE A O 1
ATOM 804 N N . ASP A 1 94 ? 8.089 -3.615 -13.442 1.00 76.12 94 ASP A N 1
ATOM 805 C CA . ASP A 1 94 ? 9.481 -3.973 -13.725 1.00 76.12 94 ASP A CA 1
ATOM 806 C C . ASP A 1 94 ? 9.615 -5.362 -14.389 1.00 76.12 94 ASP A C 1
ATOM 808 O O . ASP A 1 94 ? 10.714 -5.785 -14.733 1.00 76.12 94 ASP A O 1
ATOM 812 N N . GLY A 1 95 ? 8.500 -6.071 -14.625 1.00 68.12 95 GLY A N 1
ATOM 813 C CA . GLY A 1 95 ? 8.461 -7.338 -15.375 1.00 68.12 95 GLY A CA 1
ATOM 814 C C . GLY A 1 95 ? 8.997 -8.573 -14.633 1.00 68.12 95 GLY A C 1
ATOM 815 O O . GLY A 1 95 ? 9.109 -9.648 -15.226 1.00 68.12 95 GLY A O 1
ATOM 816 N N . GLU A 1 96 ? 9.312 -8.462 -13.342 1.00 70.88 96 GLU A N 1
ATOM 817 C CA . GLU A 1 96 ? 9.969 -9.530 -12.582 1.00 70.88 96 GLU A CA 1
ATOM 818 C C . GLU A 1 96 ? 8.976 -10.499 -11.921 1.00 70.88 96 GLU A C 1
ATOM 820 O O . GLU A 1 96 ? 8.629 -10.382 -10.744 1.00 70.88 96 GLU A O 1
ATOM 825 N N . TYR A 1 97 ? 8.544 -11.523 -12.664 1.00 71.38 97 TYR A N 1
ATOM 826 C CA . TYR A 1 97 ? 7.613 -12.539 -12.149 1.00 71.38 97 TYR A CA 1
ATOM 827 C C . TYR A 1 97 ? 8.143 -13.293 -10.913 1.00 71.38 97 TYR A C 1
ATOM 829 O O . TYR A 1 97 ? 7.386 -13.607 -9.997 1.00 71.38 97 TYR A O 1
ATOM 837 N N . SER A 1 98 ? 9.450 -13.551 -10.842 1.00 76.19 98 SER A N 1
ATOM 838 C CA . SER A 1 98 ? 10.083 -14.203 -9.684 1.00 76.19 98 SER A CA 1
ATOM 839 C C . SER A 1 98 ? 10.014 -13.350 -8.412 1.00 76.19 98 SER A C 1
ATOM 841 O O . SER A 1 98 ? 9.907 -13.878 -7.303 1.00 76.19 98 SER A O 1
ATOM 843 N N . ARG A 1 99 ? 10.045 -12.022 -8.561 1.00 78.56 99 ARG A N 1
ATOM 844 C CA . ARG A 1 99 ? 9.967 -11.068 -7.454 1.00 78.56 99 ARG A CA 1
ATOM 845 C C . ARG A 1 99 ? 8.562 -11.023 -6.859 1.00 78.56 99 ARG A C 1
ATOM 847 O O . ARG A 1 99 ? 8.414 -11.014 -5.638 1.00 78.56 99 ARG A O 1
ATOM 854 N N . ILE A 1 100 ? 7.547 -11.115 -7.719 1.00 80.25 100 ILE A N 1
ATOM 855 C CA . ILE A 1 100 ? 6.131 -11.206 -7.339 1.00 80.25 100 ILE A CA 1
ATOM 856 C C . ILE A 1 100 ? 5.896 -12.341 -6.347 1.00 80.25 100 ILE A C 1
ATOM 858 O O . ILE A 1 100 ? 5.350 -12.117 -5.268 1.00 80.25 100 ILE A O 1
ATOM 862 N N . GLU A 1 101 ? 6.314 -13.557 -6.702 1.00 77.75 101 GLU A N 1
ATOM 863 C CA . GLU A 1 101 ? 6.104 -14.739 -5.864 1.00 77.75 101 GLU A CA 1
ATOM 864 C C . GLU A 1 101 ? 6.800 -14.582 -4.509 1.00 77.75 101 GLU A C 1
ATOM 866 O O . GLU A 1 101 ? 6.182 -14.784 -3.462 1.00 77.75 101 GLU A O 1
ATOM 871 N N . LYS A 1 102 ? 8.060 -14.128 -4.513 1.00 81.50 102 LYS A N 1
ATOM 872 C CA . LYS A 1 102 ? 8.834 -13.906 -3.288 1.00 81.50 102 LYS A CA 1
ATOM 873 C C . LYS A 1 102 ? 8.167 -12.891 -2.363 1.00 81.50 102 LYS A C 1
ATOM 875 O O . LYS A 1 102 ? 8.073 -13.140 -1.157 1.00 81.50 102 LYS A O 1
ATOM 880 N N . VAL A 1 103 ? 7.718 -11.756 -2.899 1.00 81.94 103 VAL A N 1
ATOM 881 C CA . VAL A 1 103 ? 7.071 -10.722 -2.090 1.00 81.94 103 VAL A CA 1
ATOM 882 C C . VAL A 1 103 ? 5.719 -11.200 -1.583 1.00 81.94 103 VAL A C 1
ATOM 884 O O . VAL A 1 103 ? 5.460 -11.054 -0.393 1.00 81.94 103 VAL A O 1
ATOM 887 N N . PHE A 1 104 ? 4.886 -11.823 -2.420 1.00 83.56 104 PHE A N 1
ATOM 888 C CA . PHE A 1 104 ? 3.592 -12.329 -1.968 1.00 83.56 104 PHE A CA 1
ATOM 889 C C . PHE A 1 104 ? 3.737 -13.393 -0.883 1.00 83.56 104 PHE A C 1
ATOM 891 O O . PHE A 1 104 ? 3.083 -13.278 0.150 1.00 83.56 104 PHE A O 1
ATOM 898 N N . VAL A 1 105 ? 4.631 -14.372 -1.048 1.00 80.81 105 VAL A N 1
ATOM 899 C CA . VAL A 1 105 ? 4.902 -15.370 -0.001 1.00 80.81 105 VAL A CA 1
ATOM 900 C C . VAL A 1 105 ? 5.362 -14.682 1.286 1.00 80.81 105 VAL A C 1
ATOM 902 O O . VAL A 1 105 ? 4.800 -14.933 2.351 1.00 80.81 105 VAL A O 1
ATOM 905 N N . SER A 1 106 ? 6.327 -13.762 1.192 1.00 83.62 106 SER A N 1
ATOM 906 C CA . SER A 1 106 ? 6.873 -13.061 2.362 1.00 83.62 106 SER A CA 1
ATOM 907 C C . SER A 1 106 ? 5.843 -12.170 3.057 1.00 83.62 106 SER A C 1
ATOM 909 O O . SER A 1 106 ? 5.850 -12.051 4.279 1.00 83.62 106 SER A O 1
ATOM 911 N N . PHE A 1 107 ? 4.969 -11.524 2.289 1.00 84.81 107 PHE A N 1
ATOM 912 C CA . PHE A 1 107 ? 3.931 -10.634 2.786 1.00 84.81 107 PHE A CA 1
ATOM 913 C C . PHE A 1 107 ? 2.783 -11.418 3.424 1.00 84.81 107 PHE A C 1
ATOM 915 O O . PHE A 1 107 ? 2.405 -11.131 4.557 1.00 84.81 107 PHE A O 1
ATOM 922 N N . PHE A 1 108 ? 2.265 -12.446 2.748 1.00 80.62 108 PHE A N 1
ATOM 923 C CA . PHE A 1 108 ? 1.147 -13.239 3.257 1.00 80.62 108 PHE A CA 1
ATOM 924 C C . PHE A 1 108 ? 1.520 -14.075 4.478 1.00 80.62 108 PHE A C 1
ATOM 926 O O . PHE A 1 108 ? 0.702 -14.198 5.381 1.00 80.62 108 PHE A O 1
ATOM 933 N N . GLN A 1 109 ? 2.765 -14.547 4.597 1.00 83.50 109 GLN A N 1
ATOM 934 C CA . GLN A 1 109 ? 3.243 -15.174 5.837 1.00 83.50 109 GLN A CA 1
ATOM 935 C C . GLN A 1 109 ? 3.188 -14.234 7.055 1.00 83.50 109 GLN A C 1
ATOM 937 O O . GLN A 1 109 ? 3.114 -14.703 8.189 1.00 83.50 109 GLN A O 1
ATOM 942 N N . ARG A 1 110 ? 3.213 -12.911 6.840 1.00 83.69 110 ARG A N 1
ATOM 943 C CA . ARG A 1 110 ? 3.104 -11.897 7.903 1.00 83.69 110 ARG A CA 1
ATOM 944 C C . ARG A 1 110 ? 1.657 -11.510 8.206 1.00 83.69 110 ARG A C 1
ATOM 946 O O . ARG A 1 110 ? 1.413 -10.845 9.213 1.00 83.69 110 ARG A O 1
ATOM 953 N N . LEU A 1 111 ? 0.703 -11.896 7.356 1.00 78.81 111 LEU A N 1
ATOM 954 C CA . LEU A 1 111 ? -0.711 -11.603 7.544 1.00 78.81 111 LEU A CA 1
ATOM 955 C C . LEU A 1 111 ? -1.428 -12.808 8.165 1.00 78.81 111 LEU A C 1
ATOM 957 O O . LEU A 1 111 ? -1.578 -13.839 7.514 1.00 78.81 111 LEU A O 1
ATOM 961 N N . PRO A 1 112 ? -1.923 -12.703 9.408 1.00 69.56 112 PRO A N 1
ATOM 962 C CA . PRO A 1 112 ? -2.783 -13.737 9.959 1.00 69.56 112 PRO A CA 1
ATOM 963 C C . PRO A 1 112 ? -4.109 -13.788 9.179 1.00 69.56 112 PRO A C 1
ATOM 965 O O . PRO A 1 112 ? -4.757 -12.757 8.992 1.00 69.56 112 PRO A O 1
ATOM 968 N N . ASN A 1 113 ? -4.526 -14.995 8.777 1.00 61.78 113 ASN A N 1
ATOM 969 C CA . ASN A 1 113 ? -5.816 -15.298 8.134 1.00 61.78 113 ASN A CA 1
ATOM 970 C C . ASN A 1 113 ? -6.075 -14.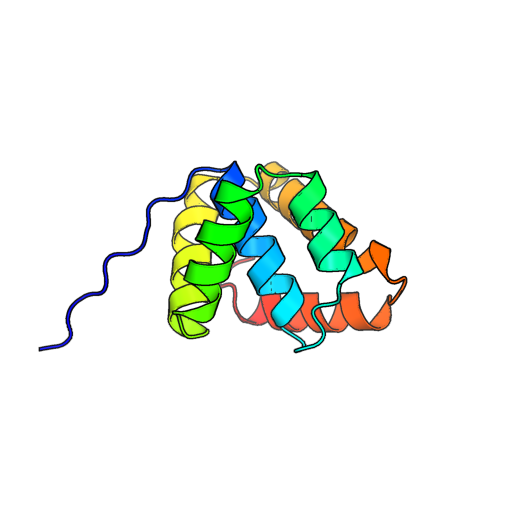575 6.793 1.00 61.78 113 ASN A C 1
ATOM 972 O O . ASN A 1 113 ? -7.156 -14.007 6.608 1.00 61.78 113 ASN A O 1
ATOM 976 N N . PHE A 1 114 ? -5.095 -14.561 5.883 1.00 56.19 114 PHE A N 1
ATOM 977 C CA . PHE A 1 114 ? -5.304 -14.071 4.514 1.00 56.19 114 PHE A CA 1
ATOM 978 C C . PHE A 1 114 ? -5.988 -15.104 3.614 1.00 56.19 114 PHE A C 1
ATOM 980 O O . PHE A 1 114 ? -5.620 -16.295 3.719 1.00 56.19 114 PHE A O 1
#

Mean predicted aligned error: 5.09 Å

Solvent-accessible surface area (backbone atoms only — not comparable to full-atom values): 6850 Å² total; per-residue (Å²): 132,85,74,82,76,79,74,81,87,65,55,73,69,54,43,53,52,40,48,51,57,51,57,42,44,70,77,73,67,64,45,71,67,49,51,50,55,51,50,76,73,47,57,69,67,58,49,53,54,42,51,52,54,51,76,78,43,55,70,71,57,52,50,51,50,48,55,65,46,39,63,73,73,38,74,48,72,70,44,42,50,53,52,51,52,57,61,51,53,53,44,57,73,79,66,43,67,72,55,48,54,54,38,50,54,59,50,50,75,71,42,86,90,120

Secondary structure (DSSP, 8-state):
----PPPP---HHHHHHHHHHHHHHTTS---HHHHHHHHHHS-HHHHHHHHHHHHTS-HHHHHHHHHHHHHHH--SHHHHHHHHHHHHHHHHTTT-HHHHHHHHHHHHTTSTT-

pLDDT: mean 85.97, std 10.91, range [37.94, 97.75]

Sequence (114 aa):
METKQKLPDLTREEFEVFLLIYVGHVDYNFSENEKEFIKKRTAPATFTKLFSLFLQNNDFFSLKIILKHKDKYYDSEESRHKLFLLLKDIFHIDGEYSRIEKVFVSFFQRLPNF